Protein AF-I5C6X9-F1 (afdb_monomer_lite)

Radius of gyration: 16.67 Å; chains: 1; bounding box: 33×33×52 Å

Secondary structure (DSSP, 8-state):
-HHHHHHHHHHHHHHHHHHHHHHHHHHHHHHHHT---GGGS--TT-GGGTTHHHHGGG--SSHHHHHHHHHHHHHHHHHHHHH-TTTHHHHHHHHHHHHHHHHHHH--------TTS--------

Sequence (125 aa):
MEKHYWSRLTRAMVVPVRLSFLFFLIFLVQVSFNVDLGFLGIYPQKLIHLPGIFLAPFIHGNIYHLLANLAPFLILTTTLYFFYDRVADKVFWSVYLITNLIVWVIGRRIFILGLRGSCTAWPAF

InterPro domains:
  IPR035952 Rhomboid-like superfamily [SSF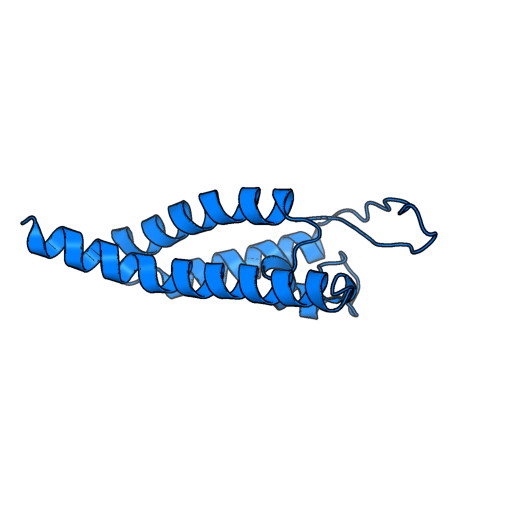144091] (14-122)

Structure (mmCIF, N/CA/C/O backbone):
data_AF-I5C6X9-F1
#
_entry.id   AF-I5C6X9-F1
#
loop_
_atom_site.group_PDB
_atom_site.id
_atom_site.type_symbol
_atom_site.label_atom_id
_atom_site.label_alt_id
_atom_site.label_comp_id
_atom_site.label_asym_id
_atom_site.label_entity_id
_atom_site.label_seq_id
_atom_site.pdbx_PDB_ins_code
_atom_site.Cartn_x
_atom_site.Cartn_y
_atom_site.Cartn_z
_atom_site.occupancy
_atom_site.B_iso_or_equiv
_atom_site.auth_seq_id
_atom_site.auth_comp_id
_atom_site.auth_asym_id
_atom_site.auth_atom_id
_atom_site.pdbx_PDB_model_num
ATOM 1 N N . MET A 1 1 ? -12.721 -1.922 31.216 1.00 65.88 1 MET A N 1
ATOM 2 C CA . MET A 1 1 ? -11.837 -1.199 30.271 1.00 65.88 1 MET A CA 1
ATOM 3 C C . MET A 1 1 ? -11.178 -2.131 29.257 1.00 65.88 1 MET A C 1
ATOM 5 O O . MET A 1 1 ? -11.219 -1.833 28.072 1.00 65.88 1 MET A O 1
ATOM 9 N N . GLU A 1 2 ? -10.668 -3.287 29.683 1.00 81.50 2 GLU A N 1
ATOM 10 C CA . GLU A 1 2 ? -9.950 -4.242 28.823 1.00 81.50 2 GLU A CA 1
ATOM 11 C C . GLU A 1 2 ? -10.745 -4.751 27.597 1.00 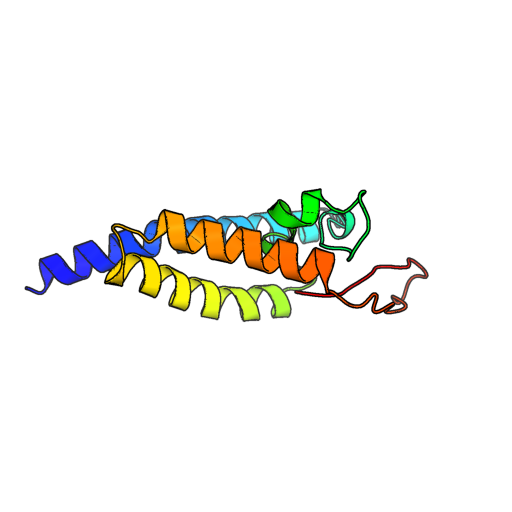81.50 2 GLU A C 1
ATOM 13 O O . GLU A 1 2 ? -10.275 -4.649 26.467 1.00 81.50 2 GLU A O 1
ATOM 18 N N . LYS A 1 3 ? -12.000 -5.201 27.775 1.00 81.75 3 LYS A N 1
ATOM 19 C CA . LYS A 1 3 ? -12.846 -5.681 26.657 1.00 81.75 3 LYS A CA 1
ATOM 20 C C . LYS A 1 3 ? -13.071 -4.625 25.565 1.00 81.75 3 LYS A C 1
ATOM 22 O O . LYS A 1 3 ? -13.122 -4.952 24.381 1.00 81.75 3 LYS A O 1
ATOM 27 N N . HIS A 1 4 ? -13.183 -3.352 25.954 1.00 85.19 4 HIS A N 1
ATOM 28 C CA . HIS A 1 4 ? -13.359 -2.254 25.003 1.00 85.19 4 HIS A CA 1
ATOM 29 C C . HIS A 1 4 ? -12.089 -2.033 24.169 1.00 85.19 4 HIS A C 1
ATOM 31 O O . HIS A 1 4 ? -12.187 -1.872 22.953 1.00 85.19 4 HIS A O 1
ATOM 37 N N . TYR A 1 5 ? -10.908 -2.111 24.789 1.00 90.81 5 TYR A N 1
ATOM 38 C CA . TYR A 1 5 ? -9.618 -1.987 24.107 1.00 90.81 5 TYR A CA 1
ATOM 39 C C . TYR A 1 5 ? -9.426 -3.068 23.033 1.00 90.81 5 TYR A C 1
ATOM 41 O O . TYR A 1 5 ? -9.235 -2.742 21.861 1.00 90.81 5 TYR A O 1
ATOM 49 N N . TRP A 1 6 ? -9.589 -4.346 23.393 1.00 91.44 6 TRP A N 1
ATOM 50 C CA . TRP A 1 6 ? -9.444 -5.461 22.449 1.00 91.44 6 TRP A CA 1
ATOM 51 C C . TRP A 1 6 ? -10.438 -5.383 21.282 1.00 91.44 6 TRP A C 1
ATOM 53 O O . TRP A 1 6 ? -10.079 -5.641 20.133 1.00 91.44 6 TRP A O 1
ATOM 63 N N . SER A 1 7 ? -11.676 -4.943 21.538 1.00 91.75 7 SER A N 1
ATOM 64 C CA . SER A 1 7 ? -12.677 -4.729 20.479 1.00 91.75 7 SER A CA 1
ATOM 65 C C . SER A 1 7 ? -12.301 -3.608 19.501 1.00 91.75 7 SER A C 1
ATOM 67 O O . SER A 1 7 ? -12.711 -3.614 18.342 1.00 91.75 7 SER A O 1
ATOM 69 N N . ARG A 1 8 ? -11.555 -2.598 19.958 1.00 92.94 8 ARG A N 1
ATOM 70 C CA . ARG A 1 8 ? -11.062 -1.518 19.096 1.00 92.94 8 ARG A CA 1
ATOM 71 C C . ARG A 1 8 ? -9.856 -1.977 18.293 1.00 92.94 8 ARG A C 1
ATOM 73 O O . ARG A 1 8 ? -9.824 -1.734 17.094 1.00 92.94 8 ARG A O 1
ATOM 80 N N . LEU A 1 9 ? -8.926 -2.687 18.927 1.00 95.44 9 LEU A N 1
ATOM 81 C CA . LEU A 1 9 ? -7.747 -3.230 18.257 1.00 95.44 9 LEU A CA 1
ATOM 82 C C . LEU A 1 9 ? -8.131 -4.193 17.129 1.00 95.44 9 LEU A C 1
ATOM 84 O O . LEU A 1 9 ? -7.696 -4.019 15.997 1.00 95.44 9 LEU A O 1
ATOM 88 N N . THR A 1 10 ? -9.016 -5.149 17.411 1.00 94.94 10 THR A N 1
ATOM 89 C CA . THR A 1 10 ? -9.504 -6.104 16.402 1.00 94.94 10 THR A CA 1
ATOM 90 C C . THR A 1 10 ? -10.152 -5.408 15.208 1.00 94.94 10 THR A C 1
ATOM 92 O O . THR A 1 10 ? -9.849 -5.759 14.072 1.00 94.94 10 THR A O 1
ATOM 95 N N . ARG A 1 11 ? -10.978 -4.377 15.437 1.00 94.88 11 ARG A N 1
ATOM 96 C CA . ARG A 1 11 ? -11.562 -3.559 14.359 1.00 94.88 11 ARG A CA 1
ATOM 97 C C . ARG A 1 11 ? -10.507 -2.787 13.569 1.00 94.88 11 ARG A C 1
ATOM 99 O O . ARG A 1 11 ? -10.577 -2.766 12.345 1.00 94.88 11 ARG A O 1
ATOM 106 N N . ALA A 1 12 ? -9.522 -2.206 14.249 1.00 96.62 12 ALA A N 1
ATOM 107 C CA . ALA A 1 12 ? -8.451 -1.449 13.608 1.00 96.62 12 ALA A CA 1
ATOM 108 C C . ALA A 1 12 ? -7.563 -2.316 12.701 1.00 96.62 12 ALA A C 1
ATOM 110 O O . ALA A 1 12 ? -7.060 -1.836 11.690 1.00 96.62 12 ALA A O 1
ATOM 111 N N . MET A 1 13 ? -7.413 -3.602 13.025 1.00 96.75 13 MET A N 1
ATOM 112 C CA . MET A 1 13 ? -6.626 -4.547 12.232 1.00 96.75 13 MET A CA 1
ATOM 113 C C . MET A 1 13 ? -7.342 -5.040 10.964 1.00 96.75 13 MET A C 1
ATOM 115 O O . MET A 1 13 ? -6.685 -5.573 10.073 1.00 96.75 13 MET A O 1
ATOM 119 N N . VAL A 1 14 ? -8.664 -4.864 10.837 1.00 96.31 14 VAL A N 1
ATOM 120 C CA . VAL A 1 14 ? -9.442 -5.430 9.715 1.00 96.31 14 VAL A CA 1
ATOM 121 C C . VAL A 1 14 ? -8.943 -4.927 8.361 1.00 96.31 14 VAL A C 1
ATOM 123 O O . VAL A 1 14 ? -8.693 -5.728 7.461 1.00 96.31 14 VAL A O 1
ATOM 126 N N . VAL A 1 15 ? -8.805 -3.610 8.205 1.00 95.44 15 VAL A N 1
ATOM 127 C CA . VAL A 1 15 ? -8.356 -2.989 6.950 1.00 95.44 15 VAL A CA 1
ATOM 128 C C . VAL A 1 15 ? -6.922 -3.398 6.588 1.00 95.44 15 VAL A C 1
ATOM 130 O O . VAL A 1 15 ? -6.735 -3.948 5.499 1.00 95.44 15 VAL A O 1
ATOM 133 N N . PRO A 1 16 ? -5.913 -3.214 7.464 1.00 96.25 16 PRO A N 1
ATOM 134 C CA . PRO A 1 16 ? -4.543 -3.573 7.123 1.00 96.25 16 PRO A CA 1
ATOM 135 C C . PRO A 1 16 ? -4.359 -5.067 6.874 1.00 96.25 16 PRO A C 1
ATOM 137 O O . PRO A 1 16 ? -3.643 -5.427 5.951 1.00 96.25 16 PRO A O 1
ATOM 140 N N . VAL A 1 17 ? -5.025 -5.954 7.618 1.00 97.25 17 VAL A N 1
ATOM 141 C CA . VAL A 1 17 ? -4.921 -7.401 7.365 1.00 97.25 17 VAL A CA 1
ATOM 142 C C . VAL A 1 17 ? -5.507 -7.772 6.002 1.00 97.25 17 VAL A C 1
ATOM 144 O O . VAL A 1 17 ? -4.890 -8.547 5.273 1.00 97.25 17 VAL A O 1
ATOM 147 N N . ARG A 1 18 ? -6.654 -7.199 5.612 1.00 96.69 18 ARG A N 1
ATOM 148 C CA . ARG A 1 18 ? -7.261 -7.452 4.292 1.00 96.69 18 ARG A CA 1
ATOM 149 C C . ARG A 1 18 ? -6.363 -6.995 3.145 1.00 96.69 18 ARG A C 1
ATOM 151 O O . ARG A 1 18 ? -6.199 -7.732 2.177 1.00 96.69 18 ARG A O 1
ATOM 158 N N . LEU A 1 19 ? -5.773 -5.807 3.254 1.00 95.62 19 LEU A N 1
ATOM 159 C CA . LEU A 1 19 ? -4.878 -5.274 2.224 1.00 95.62 19 LEU A CA 1
ATOM 160 C C . LEU A 1 19 ? -3.548 -6.034 2.171 1.00 95.62 19 LEU A C 1
ATOM 162 O O . LEU A 1 19 ? -3.107 -6.405 1.090 1.00 95.62 19 LEU A O 1
ATOM 166 N N . SER A 1 20 ? -2.974 -6.372 3.324 1.00 95.44 20 SER A N 1
ATOM 167 C CA . SER A 1 20 ? -1.793 -7.237 3.435 1.00 95.44 20 SER A CA 1
ATOM 168 C C . SER A 1 20 ? -2.010 -8.610 2.803 1.00 95.44 20 SER A C 1
ATOM 170 O O . SER A 1 20 ? -1.146 -9.117 2.091 1.00 95.44 20 SER A O 1
ATOM 172 N N . PHE A 1 21 ? -3.183 -9.208 3.027 1.00 96.00 21 PHE A N 1
ATOM 173 C CA . PHE A 1 21 ? -3.559 -10.458 2.377 1.00 96.00 21 PHE A CA 1
ATOM 174 C C . PHE A 1 21 ? -3.636 -10.297 0.854 1.00 96.00 21 PHE A C 1
ATOM 176 O O . PHE A 1 21 ? -3.166 -11.165 0.124 1.00 96.00 21 PHE A O 1
ATOM 183 N N . LEU A 1 22 ? -4.162 -9.169 0.367 1.00 95.25 22 LEU A N 1
ATOM 184 C CA . LEU A 1 22 ? -4.199 -8.867 -1.062 1.00 95.25 22 LEU A CA 1
ATOM 185 C C . LEU A 1 22 ? -2.792 -8.682 -1.658 1.00 95.25 22 LEU A C 1
ATOM 187 O O . LEU A 1 22 ? -2.531 -9.232 -2.725 1.00 95.25 22 LEU A O 1
ATOM 191 N N . PHE A 1 23 ? -1.871 -7.994 -0.967 1.00 92.69 23 PHE A N 1
ATOM 192 C CA . PHE A 1 23 ? -0.461 -7.891 -1.382 1.00 92.69 23 PHE A CA 1
ATOM 193 C C . PHE A 1 23 ? 0.162 -9.277 -1.556 1.00 92.69 23 PHE A C 1
ATOM 195 O O . PHE A 1 23 ? 0.778 -9.570 -2.580 1.00 92.69 23 PHE A O 1
ATOM 202 N N . PHE A 1 24 ? -0.046 -10.150 -0.567 1.00 94.88 24 PHE A N 1
ATOM 203 C CA . PHE A 1 24 ? 0.473 -11.510 -0.595 1.00 94.88 24 PHE A CA 1
ATOM 204 C C . PHE A 1 24 ? -0.145 -12.343 -1.721 1.00 94.88 24 PHE A C 1
ATOM 206 O O . PHE A 1 24 ? 0.578 -13.049 -2.417 1.00 94.88 24 PHE A O 1
ATOM 213 N N . LEU A 1 25 ? -1.460 -12.245 -1.938 1.00 95.81 25 LEU A N 1
ATOM 214 C CA . LEU A 1 25 ? -2.150 -12.979 -2.999 1.00 95.81 25 LEU A CA 1
ATOM 215 C C . LEU A 1 25 ? -1.653 -12.564 -4.390 1.00 95.81 25 LEU A C 1
ATOM 217 O O . LEU A 1 25 ? -1.385 -13.425 -5.225 1.00 95.81 25 LEU A O 1
ATOM 221 N N . ILE A 1 26 ? -1.494 -11.261 -4.630 1.00 94.62 26 ILE A N 1
ATOM 222 C CA . ILE A 1 26 ? -0.973 -10.740 -5.900 1.00 94.62 26 ILE A CA 1
ATOM 223 C C . ILE A 1 26 ? 0.463 -11.220 -6.115 1.00 94.62 26 ILE A C 1
ATOM 225 O O . ILE A 1 26 ? 0.772 -11.755 -7.179 1.00 94.62 26 ILE A O 1
ATOM 229 N N . PHE A 1 27 ? 1.315 -11.127 -5.092 1.00 93.19 27 PHE A N 1
ATOM 230 C CA . PHE A 1 27 ? 2.686 -11.629 -5.166 1.00 93.19 27 PHE A CA 1
ATOM 231 C C . PHE A 1 27 ? 2.741 -13.144 -5.421 1.00 93.19 27 PHE A C 1
ATOM 233 O O . PHE A 1 27 ? 3.530 -13.613 -6.243 1.00 93.19 27 PHE A O 1
ATOM 240 N N . LEU A 1 28 ? 1.868 -13.919 -4.773 1.00 94.88 28 LEU A N 1
ATOM 241 C CA . LEU A 1 28 ? 1.768 -15.361 -4.985 1.00 94.88 28 LEU A CA 1
ATOM 242 C C . LEU A 1 28 ? 1.401 -15.684 -6.437 1.00 94.88 28 LEU A C 1
ATOM 244 O O . LEU A 1 28 ? 2.000 -16.585 -7.023 1.00 94.88 28 LEU A O 1
ATOM 248 N N . VAL A 1 29 ? 0.467 -14.941 -7.037 1.00 94.50 29 VAL A N 1
ATOM 249 C CA . VAL A 1 29 ? 0.114 -15.077 -8.458 1.00 94.50 29 VAL A CA 1
ATOM 250 C C . VAL A 1 29 ? 1.305 -14.721 -9.356 1.00 94.50 29 VAL A C 1
ATOM 252 O O . VAL A 1 29 ? 1.615 -15.491 -10.263 1.00 94.50 29 VAL A O 1
ATOM 255 N N . GLN A 1 30 ? 2.021 -13.621 -9.085 1.00 91.25 30 GLN A N 1
ATOM 256 C CA . GLN A 1 30 ? 3.215 -13.234 -9.854 1.00 91.25 30 GLN A CA 1
ATOM 257 C C . GLN A 1 30 ? 4.251 -14.360 -9.900 1.00 91.25 30 GLN A C 1
ATOM 259 O O . GLN A 1 30 ? 4.740 -14.705 -10.974 1.00 91.25 30 GLN A O 1
ATOM 264 N N . VAL A 1 31 ? 4.551 -14.963 -8.746 1.00 91.38 31 VAL A N 1
ATOM 265 C CA . VAL A 1 31 ? 5.555 -16.029 -8.637 1.00 91.38 31 VAL A CA 1
ATOM 266 C C . VAL A 1 31 ? 5.045 -17.350 -9.216 1.00 91.38 31 VAL A C 1
ATOM 268 O O . VAL A 1 31 ? 5.783 -18.019 -9.934 1.00 91.38 31 VAL A O 1
ATOM 271 N N . SER A 1 32 ? 3.787 -17.720 -8.957 1.00 95.25 32 SER A N 1
ATOM 272 C CA . SER A 1 32 ? 3.226 -19.010 -9.395 1.00 95.25 32 SER A CA 1
ATOM 273 C C . SER A 1 32 ? 3.082 -19.103 -10.912 1.00 95.25 32 SER A C 1
ATOM 275 O O . SER A 1 32 ? 3.296 -20.166 -11.488 1.00 95.25 32 SER A O 1
ATOM 277 N N . PHE A 1 33 ? 2.727 -17.993 -11.560 1.00 93.88 33 PHE A N 1
ATOM 278 C CA . PHE A 1 33 ? 2.514 -17.935 -13.007 1.00 93.88 33 PHE A CA 1
ATOM 279 C C . PHE A 1 33 ? 3.674 -17.275 -13.761 1.00 93.88 33 PHE A C 1
ATOM 281 O O . PHE A 1 33 ? 3.601 -17.140 -14.980 1.00 93.88 33 PHE A O 1
ATOM 288 N N . ASN A 1 34 ? 4.739 -16.872 -13.057 1.00 90.38 34 ASN A N 1
ATOM 289 C CA . ASN A 1 34 ? 5.885 -16.148 -13.613 1.00 90.38 34 ASN A CA 1
ATOM 290 C C . ASN A 1 34 ? 5.462 -14.914 -14.440 1.00 90.38 34 ASN A C 1
ATOM 292 O O . ASN A 1 34 ? 5.970 -14.667 -15.535 1.00 90.38 34 ASN A O 1
ATOM 296 N N . VAL A 1 35 ? 4.476 -14.168 -13.928 1.00 87.94 35 VAL A N 1
ATOM 297 C CA . VAL A 1 35 ? 3.903 -12.987 -14.586 1.00 87.94 35 VAL A CA 1
ATOM 298 C C . VAL A 1 35 ? 4.589 -11.731 -14.068 1.00 87.94 35 VAL A C 1
ATOM 300 O O . VAL A 1 35 ? 4.591 -11.457 -12.865 1.00 87.94 35 VAL A O 1
ATOM 303 N N . ASP A 1 36 ? 5.113 -10.928 -14.992 1.00 85.12 36 ASP A N 1
ATOM 304 C CA . ASP A 1 36 ? 5.649 -9.608 -14.680 1.00 85.12 36 ASP A CA 1
ATOM 305 C C . ASP A 1 36 ? 4.522 -8.563 -14.653 1.00 85.12 36 ASP A C 1
ATOM 307 O O . ASP A 1 36 ? 4.011 -8.135 -15.688 1.00 85.12 36 ASP A O 1
ATOM 311 N N . LEU A 1 37 ? 4.126 -8.155 -13.444 1.00 86.25 37 LEU A N 1
ATOM 312 C CA . LEU A 1 37 ? 3.176 -7.061 -13.215 1.00 86.25 37 LEU A CA 1
ATOM 313 C C . LEU A 1 37 ? 3.868 -5.697 -13.073 1.00 86.25 37 LEU A C 1
ATOM 315 O O . LEU A 1 37 ? 3.207 -4.707 -12.769 1.00 86.25 37 LEU A O 1
ATOM 319 N N . GLY A 1 38 ? 5.177 -5.602 -13.318 1.00 81.69 38 GLY A N 1
ATOM 320 C CA . GLY A 1 38 ? 5.949 -4.365 -13.197 1.00 81.69 38 GLY A CA 1
ATOM 321 C C . GLY A 1 38 ? 5.443 -3.233 -14.095 1.00 81.69 38 GLY A C 1
ATOM 322 O O . GLY A 1 38 ? 5.596 -2.062 -13.754 1.00 81.69 38 GLY A O 1
ATOM 323 N N . PHE A 1 39 ? 4.753 -3.551 -15.196 1.00 81.25 39 PHE A N 1
ATOM 324 C CA . PHE A 1 39 ? 4.107 -2.544 -16.047 1.00 81.25 39 PHE A CA 1
ATOM 325 C C . PHE A 1 39 ? 2.992 -1.760 -15.328 1.00 81.25 39 PHE A C 1
ATOM 327 O O . PHE A 1 39 ? 2.702 -0.628 -15.708 1.00 81.25 39 PHE A O 1
ATOM 334 N N . LEU A 1 40 ? 2.399 -2.328 -14.273 1.00 85.31 40 LEU A N 1
ATOM 335 C CA . LEU A 1 40 ? 1.415 -1.671 -13.408 1.00 85.31 40 LEU A CA 1
ATOM 336 C C . LEU A 1 40 ? 2.073 -0.886 -12.255 1.00 85.31 40 LEU A C 1
ATOM 338 O O . LEU A 1 40 ? 1.367 -0.337 -11.414 1.00 85.31 40 LEU A O 1
ATOM 342 N N . GLY A 1 41 ? 3.406 -0.825 -12.199 1.00 86.00 41 GLY A N 1
ATOM 343 C CA . GLY A 1 41 ? 4.157 0.020 -11.272 1.00 86.00 41 GLY A CA 1
ATOM 344 C C . GLY A 1 41 ? 4.188 1.496 -11.690 1.00 86.00 41 GLY A C 1
ATOM 345 O O . GLY A 1 41 ? 3.726 1.875 -12.773 1.00 86.00 41 GLY A O 1
ATOM 346 N N . ILE A 1 42 ? 4.758 2.349 -10.834 1.00 83.75 42 ILE A N 1
ATOM 347 C CA . ILE A 1 42 ? 4.917 3.780 -11.122 1.00 83.75 42 ILE A CA 1
ATOM 348 C C . ILE A 1 42 ? 6.176 4.008 -11.959 1.00 83.75 42 ILE A C 1
ATOM 350 O O . ILE A 1 42 ? 7.298 3.802 -11.509 1.00 83.75 42 ILE A O 1
ATOM 354 N N . TYR A 1 43 ? 5.983 4.533 -13.168 1.00 85.19 43 TYR A N 1
ATOM 355 C CA . TYR A 1 43 ? 7.047 5.161 -13.944 1.00 85.19 43 TYR A CA 1
ATOM 356 C C . TYR A 1 43 ? 6.820 6.678 -13.941 1.00 85.19 43 TYR A C 1
ATOM 358 O O . TYR A 1 43 ? 5.811 7.139 -14.496 1.00 85.19 43 TYR A O 1
ATOM 366 N N . PRO A 1 44 ? 7.748 7.477 -13.386 1.00 87.69 44 PRO A N 1
ATOM 367 C CA . PRO A 1 44 ? 7.563 8.916 -13.278 1.00 87.69 44 PRO A CA 1
ATOM 368 C C . PRO A 1 44 ? 7.324 9.598 -14.629 1.00 87.69 44 PRO A C 1
ATOM 370 O O . PRO A 1 44 ? 8.069 9.393 -15.594 1.00 87.69 44 PRO A O 1
ATOM 373 N N . GLN A 1 45 ? 6.295 10.448 -14.689 1.00 86.06 45 GLN A N 1
ATOM 374 C CA . GLN A 1 45 ? 5.964 11.298 -15.841 1.00 86.06 45 GLN A CA 1
ATOM 375 C C . GLN A 1 45 ? 5.650 10.532 -17.144 1.00 86.06 45 GLN A C 1
ATOM 377 O O . GLN A 1 45 ? 5.771 11.082 -18.244 1.00 86.06 45 GLN A O 1
ATOM 382 N N . LYS A 1 46 ? 5.263 9.252 -17.060 1.00 86.06 46 LYS A N 1
ATOM 383 C CA . LYS A 1 46 ? 4.759 8.478 -18.204 1.00 86.06 46 LYS A CA 1
ATOM 384 C C . LYS A 1 46 ? 3.278 8.184 -18.026 1.00 86.06 46 LYS A C 1
ATOM 386 O O . LYS A 1 46 ? 2.881 7.548 -17.054 1.00 86.06 46 LYS A O 1
ATOM 391 N N . LEU A 1 47 ? 2.478 8.609 -19.006 1.00 88.06 47 LEU A N 1
ATOM 392 C CA . LEU A 1 47 ? 1.021 8.436 -18.996 1.00 88.06 47 LEU A CA 1
ATOM 393 C C . LEU A 1 47 ? 0.600 6.962 -18.989 1.00 88.06 47 LEU A C 1
ATOM 395 O O . LEU A 1 47 ? -0.372 6.613 -18.331 1.00 88.06 47 LEU A O 1
ATOM 399 N N . ILE A 1 48 ? 1.359 6.084 -19.653 1.00 85.94 48 ILE A N 1
ATOM 400 C CA . ILE A 1 48 ? 1.060 4.644 -19.670 1.00 85.94 48 ILE A CA 1
ATOM 401 C C . ILE A 1 48 ? 1.170 3.987 -18.281 1.00 85.94 48 ILE A C 1
ATOM 403 O O . ILE A 1 48 ? 0.541 2.965 -18.042 1.00 85.94 48 ILE A O 1
ATOM 407 N N . HIS A 1 49 ? 1.892 4.613 -17.345 1.00 85.62 49 HIS A N 1
ATOM 408 C CA . HIS A 1 49 ? 2.042 4.150 -15.961 1.00 85.62 49 HIS A CA 1
ATOM 409 C C . HIS A 1 49 ? 1.155 4.907 -14.962 1.00 85.62 49 HIS A C 1
ATOM 411 O O . HIS A 1 49 ? 1.326 4.772 -13.752 1.00 85.62 49 HIS A O 1
ATOM 417 N N . LEU A 1 50 ? 0.181 5.688 -15.438 1.00 88.94 50 LEU A N 1
ATOM 418 C CA . LEU A 1 50 ? -0.807 6.331 -14.572 1.00 88.94 50 LEU A CA 1
ATOM 419 C C . LEU A 1 50 ? -1.619 5.332 -13.716 1.00 88.94 50 LEU A C 1
ATOM 421 O O . LEU A 1 50 ? -1.874 5.650 -12.553 1.00 88.94 50 LEU A O 1
ATOM 425 N N . PRO A 1 51 ? -1.956 4.110 -14.197 1.00 91.50 51 PRO A N 1
ATOM 426 C CA . PRO A 1 51 ? -2.560 3.083 -13.344 1.00 91.50 51 PRO A CA 1
ATOM 427 C C . PRO A 1 51 ? -1.707 2.734 -12.117 1.00 91.50 51 PRO A C 1
ATOM 429 O O . PRO A 1 51 ? -2.252 2.364 -11.079 1.00 91.50 51 PRO A O 1
ATOM 432 N N . GLY A 1 52 ? -0.385 2.922 -12.197 1.00 87.31 52 GLY A N 1
ATOM 433 C CA . GLY A 1 52 ? 0.533 2.694 -11.087 1.00 87.31 52 GLY A CA 1
ATOM 434 C C . GLY A 1 52 ? 0.262 3.569 -9.871 1.00 87.31 52 GLY A C 1
ATOM 435 O O . GLY A 1 52 ? 0.531 3.128 -8.760 1.00 87.31 52 GLY A O 1
ATOM 436 N N . ILE A 1 53 ? -0.377 4.734 -10.026 1.00 91.12 53 ILE A N 1
ATOM 437 C CA . ILE A 1 53 ? -0.796 5.556 -8.877 1.00 91.12 53 ILE A CA 1
ATOM 438 C C . ILE A 1 53 ? -1.747 4.778 -7.953 1.00 91.12 53 ILE A C 1
ATOM 440 O O . ILE A 1 53 ? -1.739 4.968 -6.737 1.00 91.12 53 ILE A O 1
ATOM 444 N N . PHE A 1 54 ? -2.550 3.883 -8.529 1.00 92.44 54 PHE A N 1
ATOM 445 C CA . PHE A 1 54 ? -3.521 3.073 -7.805 1.00 92.44 54 PHE A CA 1
ATOM 446 C C . PHE A 1 54 ? -3.028 1.661 -7.524 1.00 92.44 54 PHE A C 1
ATOM 448 O O . PHE A 1 54 ? -3.494 1.061 -6.563 1.00 92.44 54 PHE A O 1
ATOM 455 N N . LEU A 1 55 ? -2.142 1.115 -8.355 1.00 91.31 55 LEU A N 1
ATOM 456 C CA . LEU A 1 55 ? -1.815 -0.311 -8.343 1.00 91.31 55 LEU A CA 1
ATOM 457 C C . LEU A 1 55 ? -0.416 -0.618 -7.808 1.00 91.31 55 LEU A C 1
ATOM 459 O O . LEU A 1 55 ? -0.202 -1.721 -7.310 1.00 91.31 55 LEU A O 1
ATOM 463 N N . ALA A 1 56 ? 0.517 0.337 -7.854 1.00 88.25 56 ALA A N 1
ATOM 464 C CA . ALA A 1 56 ? 1.907 0.083 -7.484 1.00 88.25 56 ALA A CA 1
ATOM 465 C C . ALA A 1 56 ? 2.093 -0.443 -6.053 1.00 88.25 56 ALA A C 1
ATOM 467 O O . ALA A 1 56 ? 2.852 -1.397 -5.904 1.00 88.25 56 ALA A O 1
ATOM 468 N N . PRO A 1 57 ? 1.372 0.046 -5.022 1.00 88.81 57 PRO A N 1
ATOM 469 C CA . PRO A 1 57 ? 1.514 -0.485 -3.663 1.00 88.81 57 PRO A CA 1
ATOM 470 C C . PRO A 1 57 ? 1.164 -1.972 -3.511 1.00 88.81 57 PRO A C 1
ATOM 472 O O . PRO A 1 57 ? 1.532 -2.588 -2.516 1.00 88.81 57 PRO A O 1
ATOM 475 N N . PHE A 1 58 ? 0.447 -2.564 -4.472 1.00 91.25 58 PHE A N 1
ATOM 476 C CA . PHE A 1 58 ? 0.098 -3.984 -4.450 1.00 91.25 58 PHE A CA 1
ATOM 477 C C . PHE A 1 58 ? 1.151 -4.879 -5.114 1.00 91.25 58 PHE A C 1
ATOM 479 O O . PHE A 1 58 ? 1.145 -6.093 -4.902 1.00 91.25 58 PHE A O 1
ATOM 486 N N . ILE A 1 59 ? 2.051 -4.308 -5.914 1.00 89.88 59 ILE A N 1
ATOM 487 C CA . ILE A 1 59 ? 2.963 -5.052 -6.781 1.00 89.88 59 ILE A CA 1
ATOM 488 C C . ILE A 1 59 ? 4.346 -5.065 -6.152 1.00 89.88 59 ILE A C 1
ATOM 490 O O . ILE A 1 59 ? 4.924 -4.021 -5.865 1.00 89.88 59 ILE A O 1
ATOM 494 N N . HIS A 1 60 ? 4.896 -6.262 -5.969 1.00 89.62 60 HIS A N 1
ATOM 495 C CA . HIS A 1 60 ? 6.193 -6.439 -5.330 1.00 89.62 60 HIS A CA 1
ATOM 496 C C . HIS A 1 60 ? 7.104 -7.275 -6.221 1.00 89.62 60 HIS A C 1
ATOM 498 O O . HIS A 1 60 ? 6.699 -8.294 -6.777 1.00 89.62 60 HIS A O 1
ATOM 504 N N . GLY A 1 61 ? 8.355 -6.844 -6.357 1.00 84.50 61 GLY A N 1
ATOM 505 C CA . GLY A 1 61 ? 9.326 -7.533 -7.199 1.00 84.50 61 GLY A CA 1
ATOM 506 C C . GLY A 1 61 ? 9.989 -8.755 -6.579 1.00 84.50 61 GLY A C 1
ATOM 507 O O . GLY A 1 61 ? 10.503 -9.607 -7.295 1.00 84.50 61 GLY A O 1
ATOM 508 N N . ASN A 1 62 ? 10.028 -8.832 -5.248 1.00 87.19 62 ASN A N 1
ATOM 509 C CA . ASN A 1 62 ? 10.606 -9.956 -4.522 1.00 87.19 62 ASN A CA 1
ATOM 510 C C . ASN A 1 62 ? 10.024 -10.057 -3.103 1.00 87.19 62 ASN A C 1
ATOM 512 O O . ASN A 1 62 ? 9.403 -9.120 -2.595 1.00 87.19 62 ASN A O 1
ATOM 516 N N . ILE A 1 63 ? 10.263 -11.201 -2.459 1.00 89.06 63 ILE A N 1
ATOM 517 C CA . ILE A 1 63 ? 9.731 -11.504 -1.127 1.00 89.06 63 ILE A CA 1
ATOM 518 C C . ILE A 1 63 ? 10.305 -10.592 -0.034 1.00 89.06 63 ILE A C 1
ATOM 520 O O . ILE A 1 63 ? 9.583 -10.216 0.884 1.00 89.06 63 ILE A O 1
ATOM 524 N N . TYR A 1 64 ? 11.576 -10.189 -0.137 1.00 90.38 64 TYR A N 1
ATOM 525 C CA . TYR A 1 64 ? 12.198 -9.299 0.848 1.00 90.38 64 TYR A CA 1
ATOM 526 C C . TYR A 1 64 ? 11.543 -7.920 0.837 1.00 90.38 64 TYR A C 1
ATOM 528 O O . TYR A 1 64 ? 11.247 -7.371 1.894 1.00 90.38 64 TYR A O 1
ATOM 536 N N . HIS A 1 65 ? 11.256 -7.398 -0.354 1.00 86.88 65 HIS A N 1
ATOM 537 C CA . HIS A 1 65 ? 10.566 -6.135 -0.539 1.00 86.88 65 HIS A CA 1
ATOM 538 C C . HIS A 1 65 ? 9.124 -6.195 0.002 1.00 86.88 65 HIS A C 1
ATOM 540 O O . HIS A 1 65 ? 8.713 -5.301 0.744 1.00 86.88 65 HIS A O 1
ATOM 546 N N . LEU A 1 66 ? 8.390 -7.283 -0.270 1.00 91.50 66 LEU A N 1
ATOM 547 C CA . LEU A 1 66 ? 7.064 -7.514 0.315 1.00 91.50 66 LEU A CA 1
ATOM 548 C C . LEU A 1 66 ? 7.109 -7.490 1.847 1.00 91.50 66 LEU A C 1
ATOM 550 O O . LEU A 1 66 ? 6.365 -6.741 2.474 1.00 91.50 66 LEU A O 1
ATOM 554 N N . LEU A 1 67 ? 7.997 -8.274 2.462 1.00 92.19 67 LEU A N 1
ATOM 555 C CA . LEU A 1 67 ? 8.081 -8.377 3.922 1.00 92.19 67 LEU A CA 1
ATOM 556 C C . LEU A 1 67 ? 8.528 -7.062 4.580 1.00 92.19 67 LEU A C 1
ATOM 558 O O . LEU A 1 67 ? 8.003 -6.704 5.637 1.00 92.19 67 LEU A O 1
ATOM 562 N N . ALA A 1 68 ? 9.444 -6.325 3.944 1.00 91.31 68 ALA A N 1
ATOM 563 C CA . ALA A 1 68 ? 9.922 -5.032 4.428 1.00 91.31 68 ALA A CA 1
ATOM 564 C C . ALA A 1 68 ? 8.821 -3.960 4.466 1.00 91.31 68 ALA A C 1
ATOM 566 O O . ALA A 1 68 ? 8.862 -3.092 5.334 1.00 91.31 68 ALA A O 1
ATOM 567 N N . ASN A 1 69 ? 7.819 -4.036 3.582 1.00 92.88 69 ASN A N 1
ATOM 568 C CA . ASN A 1 69 ? 6.676 -3.117 3.577 1.00 92.88 69 ASN A CA 1
ATOM 569 C C . ASN A 1 69 ? 5.497 -3.626 4.404 1.00 92.88 69 ASN A C 1
ATOM 571 O O . ASN A 1 69 ? 4.779 -2.829 5.005 1.00 92.88 69 ASN A O 1
ATOM 575 N N . LEU A 1 70 ? 5.316 -4.945 4.491 1.00 93.75 70 LEU A N 1
ATOM 576 C CA . LEU A 1 70 ? 4.210 -5.558 5.221 1.00 93.75 70 LEU A CA 1
ATOM 577 C C . LEU A 1 70 ? 4.213 -5.167 6.704 1.00 93.75 70 LEU A C 1
ATOM 579 O O . LEU A 1 70 ? 3.178 -4.784 7.247 1.00 93.75 70 LEU A O 1
ATOM 583 N N . ALA A 1 71 ? 5.378 -5.229 7.356 1.00 92.50 71 ALA A N 1
ATOM 584 C CA . ALA A 1 71 ? 5.520 -4.895 8.772 1.00 92.50 71 ALA A CA 1
ATOM 585 C C . ALA A 1 71 ? 5.157 -3.426 9.091 1.00 92.50 71 ALA A C 1
ATOM 587 O O . ALA A 1 71 ? 4.249 -3.210 9.902 1.00 92.50 71 ALA A O 1
ATOM 588 N N . PRO A 1 72 ? 5.782 -2.404 8.467 1.00 94.56 72 PRO A N 1
ATOM 589 C CA . PRO A 1 72 ? 5.410 -1.014 8.713 1.00 94.56 72 PRO A CA 1
ATOM 590 C C . PRO A 1 72 ? 3.977 -0.713 8.265 1.00 94.56 72 PRO A C 1
ATOM 592 O O . PRO A 1 72 ? 3.275 0.007 8.970 1.00 94.56 72 PRO A O 1
ATOM 595 N N . PHE A 1 73 ? 3.493 -1.298 7.164 1.00 95.50 73 PHE A N 1
ATOM 596 C CA . PHE A 1 73 ? 2.113 -1.111 6.715 1.00 95.50 73 PHE A CA 1
ATOM 597 C C . PHE A 1 73 ? 1.094 -1.586 7.758 1.00 95.50 73 PHE A C 1
ATOM 599 O O . PHE A 1 73 ? 0.171 -0.838 8.099 1.00 95.50 73 PHE A O 1
ATOM 606 N N . LEU A 1 74 ? 1.276 -2.795 8.301 1.00 96.38 74 LEU A N 1
ATOM 607 C CA . LEU A 1 74 ? 0.413 -3.343 9.348 1.00 96.38 74 LEU A CA 1
ATOM 608 C C . LEU A 1 74 ? 0.435 -2.460 10.597 1.00 96.38 74 LEU A C 1
ATOM 610 O O . LEU A 1 74 ? -0.628 -2.137 11.125 1.00 96.38 74 LEU A O 1
ATOM 614 N N . ILE A 1 75 ? 1.617 -2.036 11.052 1.00 96.69 75 ILE A N 1
ATOM 615 C CA . ILE A 1 75 ? 1.765 -1.230 12.271 1.00 96.69 75 ILE A CA 1
ATOM 616 C C . ILE A 1 75 ? 1.144 0.159 12.089 1.00 96.69 75 ILE A C 1
ATOM 618 O O . ILE A 1 75 ? 0.309 0.568 12.899 1.00 96.69 75 ILE A O 1
ATOM 622 N N . LEU A 1 76 ? 1.512 0.883 11.031 1.00 96.38 76 LEU A N 1
ATOM 623 C CA . LEU A 1 76 ? 1.084 2.267 10.811 1.00 96.38 76 LEU A CA 1
ATOM 624 C C . LEU A 1 76 ? -0.414 2.356 10.541 1.00 96.38 76 LEU A C 1
ATOM 626 O O . LEU A 1 76 ? -1.103 3.186 11.131 1.00 96.38 76 LEU A O 1
ATOM 630 N N . THR A 1 77 ? -0.939 1.468 9.701 1.00 97.00 77 THR A N 1
ATOM 631 C CA . THR A 1 77 ? -2.362 1.469 9.362 1.00 97.00 77 THR A CA 1
ATOM 632 C C . THR A 1 77 ? -3.197 1.010 10.557 1.00 97.00 77 THR A C 1
ATOM 634 O O . THR A 1 77 ? -4.192 1.650 10.877 1.00 97.00 77 THR A O 1
ATOM 637 N N . THR A 1 78 ? -2.773 -0.020 11.302 1.00 97.69 78 THR A N 1
ATOM 638 C CA . THR A 1 78 ? -3.482 -0.408 12.538 1.00 97.69 78 THR A CA 1
ATOM 639 C C . THR A 1 78 ? -3.485 0.743 13.541 1.00 97.69 78 THR A C 1
ATOM 641 O O . THR A 1 78 ? -4.522 1.040 14.124 1.00 97.69 78 THR A O 1
ATOM 644 N N . THR A 1 79 ? -2.359 1.441 13.702 1.00 97.69 79 THR A N 1
ATOM 645 C CA . THR A 1 79 ? -2.248 2.621 14.574 1.00 97.69 79 THR A CA 1
ATOM 646 C C . THR A 1 79 ? -3.205 3.731 14.129 1.00 97.69 79 THR A C 1
ATOM 648 O O . THR A 1 79 ? -3.945 4.271 14.952 1.00 97.69 79 THR A O 1
ATOM 651 N N . LEU A 1 80 ? -3.265 4.023 12.826 1.00 97.62 80 LEU A N 1
ATOM 652 C CA . LEU A 1 80 ? -4.180 5.009 12.252 1.00 97.62 80 LEU A CA 1
ATOM 653 C C . LEU A 1 80 ? -5.643 4.675 12.569 1.00 97.62 80 LEU A C 1
ATOM 655 O O . LEU A 1 80 ? -6.359 5.515 13.111 1.00 97.62 80 LEU A O 1
ATOM 659 N N . TYR A 1 81 ? -6.077 3.446 12.287 1.00 97.50 81 TYR A N 1
ATOM 660 C CA . TYR A 1 81 ? -7.455 3.018 12.543 1.00 97.50 81 TYR A CA 1
ATOM 661 C C . TYR A 1 81 ? -7.766 2.849 14.035 1.00 97.50 81 TYR A C 1
ATOM 663 O O . TYR A 1 81 ? -8.924 2.948 14.434 1.00 97.50 81 TYR A O 1
ATOM 671 N N . PHE A 1 82 ? -6.760 2.616 14.878 1.00 97.06 82 PHE A N 1
ATOM 672 C CA . PHE A 1 82 ? -6.951 2.500 16.319 1.00 97.06 82 PHE A CA 1
ATOM 673 C C . PHE A 1 82 ? -7.196 3.867 16.974 1.00 97.06 82 PHE A C 1
ATOM 675 O O . PHE A 1 82 ? -8.148 4.015 17.751 1.00 97.06 82 PHE A O 1
ATOM 682 N N . PHE A 1 83 ? -6.362 4.865 16.656 1.00 96.81 83 PHE A N 1
ATOM 683 C CA . PHE A 1 83 ? -6.399 6.190 17.287 1.00 96.81 83 PHE A CA 1
ATOM 684 C C . PHE A 1 83 ? -7.314 7.194 16.577 1.00 96.81 83 PHE A C 1
ATOM 686 O O . PHE A 1 83 ? -7.916 8.031 17.248 1.00 96.81 83 PHE A O 1
ATOM 693 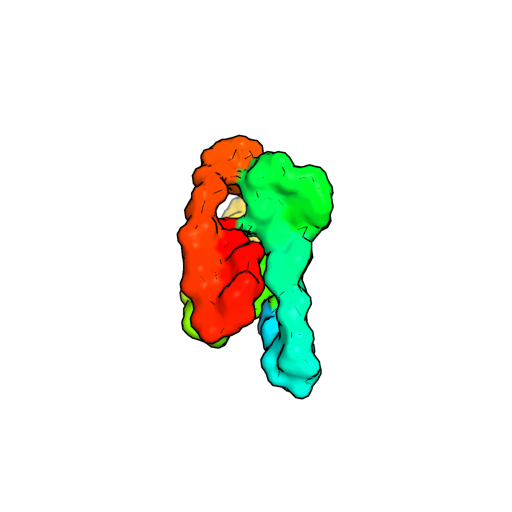N N . TYR A 1 84 ? -7.452 7.102 15.252 1.00 95.31 84 TYR A N 1
ATOM 694 C CA . TYR A 1 84 ? -8.136 8.096 14.418 1.00 95.31 84 TYR A CA 1
ATOM 695 C C . TYR A 1 84 ? -9.274 7.492 13.583 1.00 95.31 84 TYR A C 1
ATOM 697 O O . TYR A 1 84 ? -9.531 7.949 12.472 1.00 95.31 84 TYR A O 1
ATOM 705 N N . ASP A 1 85 ? -9.976 6.486 14.112 1.00 92.94 85 ASP A N 1
ATOM 706 C CA . ASP A 1 85 ? -11.044 5.725 13.439 1.00 92.94 85 ASP A CA 1
ATOM 707 C C . ASP A 1 85 ? -12.028 6.576 12.608 1.00 92.94 85 ASP A C 1
ATOM 709 O O . ASP A 1 85 ? -12.324 6.236 11.466 1.00 92.94 85 ASP A O 1
ATOM 713 N N . ARG A 1 86 ? -12.479 7.725 13.126 1.00 95.44 86 ARG A N 1
ATOM 714 C CA . ARG A 1 86 ? -13.431 8.625 12.442 1.00 95.44 86 ARG A CA 1
ATOM 715 C C . ARG A 1 86 ? -12.905 9.253 11.151 1.00 95.44 86 ARG A C 1
ATOM 717 O O . ARG A 1 86 ? -13.700 9.643 10.299 1.00 95.44 86 ARG A O 1
ATOM 724 N N . VAL A 1 87 ? -11.592 9.427 11.033 1.00 96.94 87 VAL A N 1
ATOM 725 C CA . VAL A 1 87 ? -10.942 10.065 9.874 1.00 9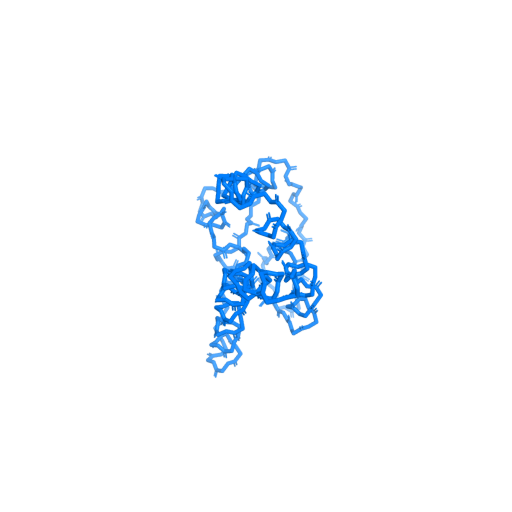6.94 87 VAL A CA 1
ATOM 726 C C . VAL A 1 87 ? -9.965 9.131 9.162 1.00 96.94 87 VAL A C 1
ATOM 728 O O . VAL A 1 87 ? -9.408 9.520 8.137 1.00 96.94 87 VAL A O 1
ATOM 731 N N . ALA A 1 88 ? -9.787 7.907 9.666 1.00 96.94 88 ALA A N 1
ATOM 732 C CA . ALA A 1 88 ? -8.789 6.952 9.206 1.00 96.94 88 ALA A CA 1
ATOM 733 C C . ALA A 1 88 ? -8.900 6.680 7.706 1.00 96.94 88 ALA A C 1
ATOM 735 O O . ALA A 1 88 ? -7.897 6.799 7.016 1.00 96.94 88 ALA A O 1
ATOM 736 N N . ASP A 1 89 ? -10.104 6.437 7.177 1.00 96.38 89 ASP A N 1
ATOM 737 C CA . ASP A 1 89 ? -10.295 6.195 5.740 1.00 96.38 89 ASP A CA 1
ATOM 738 C C . ASP A 1 89 ? -9.859 7.394 4.889 1.00 96.38 89 ASP A C 1
ATOM 740 O O . ASP A 1 89 ? -9.158 7.239 3.890 1.00 96.38 89 ASP A O 1
ATOM 744 N N . LYS A 1 90 ? -10.229 8.613 5.302 1.00 97.31 90 LYS A N 1
ATOM 745 C CA . LYS A 1 90 ? -9.849 9.836 4.581 1.00 97.31 90 LYS A CA 1
ATOM 746 C C . LYS A 1 90 ? -8.338 10.023 4.593 1.00 97.31 90 LYS A C 1
ATOM 748 O O . LYS A 1 90 ? -7.759 10.321 3.553 1.00 97.31 90 LYS A O 1
ATOM 753 N N . VAL A 1 91 ? -7.706 9.841 5.752 1.00 97.38 91 VAL A N 1
ATOM 754 C CA . VAL A 1 91 ? -6.252 9.968 5.906 1.00 97.38 91 VAL A CA 1
ATOM 755 C C . VAL A 1 91 ? -5.536 8.885 5.106 1.00 97.38 91 VAL A C 1
ATOM 757 O O . VAL A 1 91 ? -4.622 9.209 4.356 1.00 97.38 91 VAL A O 1
ATOM 760 N N . PHE A 1 92 ? -5.984 7.632 5.199 1.00 96.62 92 PHE A N 1
ATOM 761 C CA . PHE A 1 92 ? -5.414 6.498 4.481 1.00 96.62 92 PHE A CA 1
ATOM 762 C C . PHE A 1 92 ? -5.422 6.745 2.974 1.00 96.62 92 PHE A C 1
ATOM 764 O O . PHE A 1 92 ? -4.360 6.744 2.359 1.00 96.62 92 PHE A O 1
ATOM 771 N N . TRP A 1 93 ? -6.584 7.044 2.385 1.00 95.94 93 TRP A N 1
ATOM 772 C CA . TRP A 1 93 ? -6.693 7.270 0.942 1.00 95.94 93 TRP A CA 1
ATOM 773 C C . TRP A 1 93 ? -5.982 8.541 0.478 1.00 95.94 93 TRP A C 1
ATOM 775 O O . TRP A 1 93 ? -5.423 8.556 -0.618 1.00 95.94 93 TRP A O 1
ATOM 785 N N . SER A 1 94 ? -5.947 9.585 1.311 1.00 96.44 94 SER A N 1
ATOM 786 C CA . SER A 1 94 ? -5.191 10.802 1.000 1.00 96.44 94 SER A CA 1
ATOM 787 C C . SER A 1 94 ? -3.695 10.516 0.969 1.00 96.44 94 SER A C 1
ATOM 789 O O . SER A 1 94 ? -3.049 10.805 -0.029 1.00 96.44 94 SER A O 1
ATOM 791 N N . VAL A 1 95 ? -3.140 9.894 2.015 1.00 94.62 95 VAL A N 1
ATOM 792 C CA . VAL A 1 95 ? -1.717 9.526 2.060 1.00 94.62 95 VAL A CA 1
ATOM 793 C C . VAL A 1 95 ? -1.389 8.569 0.920 1.00 94.62 95 VAL A C 1
ATOM 795 O O . VAL A 1 95 ? -0.412 8.795 0.211 1.00 94.62 95 VAL A O 1
ATOM 798 N N . TYR A 1 96 ? -2.232 7.564 0.688 1.00 93.75 96 TYR A N 1
ATOM 799 C CA . TYR A 1 96 ? -2.095 6.607 -0.403 1.00 93.75 96 TYR A CA 1
ATOM 800 C C . TYR A 1 96 ? -1.982 7.303 -1.766 1.00 93.75 96 TYR A C 1
ATOM 802 O O . TYR A 1 96 ? -0.968 7.170 -2.446 1.00 93.75 96 TYR A O 1
ATOM 810 N N . LEU A 1 97 ? -2.987 8.083 -2.171 1.00 95.31 97 LEU A N 1
ATOM 811 C CA . LEU A 1 97 ? -3.023 8.678 -3.509 1.00 95.31 97 LEU A CA 1
ATOM 812 C C . LEU A 1 97 ? -2.010 9.807 -3.669 1.00 95.31 97 LEU A C 1
ATOM 814 O O . LEU A 1 97 ? -1.325 9.870 -4.686 1.00 95.31 97 LEU A O 1
ATOM 818 N N . ILE A 1 98 ? -1.889 10.685 -2.671 1.00 95.38 98 ILE A N 1
ATOM 819 C CA . ILE A 1 98 ? -0.988 11.838 -2.737 1.00 95.38 98 ILE A CA 1
ATOM 820 C C . ILE A 1 98 ? 0.462 11.361 -2.796 1.00 95.38 98 ILE A C 1
ATOM 822 O O . ILE A 1 98 ? 1.223 11.874 -3.609 1.00 95.38 98 ILE A O 1
ATOM 826 N N . THR A 1 99 ? 0.847 10.353 -2.008 1.00 91.50 99 THR A N 1
ATOM 827 C CA . THR A 1 99 ? 2.224 9.830 -2.029 1.00 91.50 99 THR A CA 1
ATOM 828 C C . THR A 1 99 ? 2.560 9.248 -3.397 1.00 91.50 99 THR A C 1
ATOM 830 O O . THR A 1 99 ? 3.569 9.620 -3.990 1.00 91.50 99 THR A O 1
ATOM 833 N N . ASN A 1 100 ? 1.687 8.400 -3.945 1.00 91.2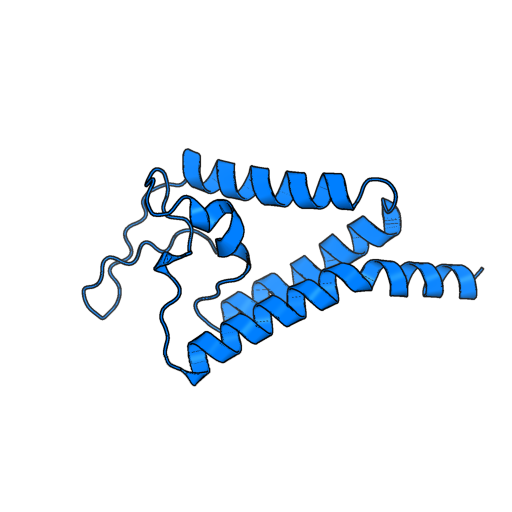5 100 ASN A N 1
ATOM 834 C CA . ASN A 1 100 ? 1.902 7.801 -5.261 1.00 91.25 100 ASN A CA 1
ATOM 835 C C . ASN A 1 100 ? 1.900 8.851 -6.388 1.00 91.25 100 ASN A C 1
ATOM 837 O O . ASN A 1 100 ? 2.721 8.784 -7.303 1.00 91.25 100 ASN A O 1
ATOM 841 N N . LEU A 1 101 ? 1.041 9.869 -6.299 1.00 94.00 101 LEU A N 1
ATOM 842 C CA . LEU A 1 101 ? 1.031 10.990 -7.236 1.00 94.00 101 LEU A CA 1
ATOM 843 C C . LEU A 1 101 ? 2.324 11.811 -7.152 1.00 94.00 101 LEU A C 1
ATOM 845 O O . LEU A 1 101 ? 2.909 12.128 -8.184 1.00 94.00 101 LEU A O 1
ATOM 849 N N . ILE A 1 102 ? 2.803 12.125 -5.945 1.00 92.31 102 ILE A N 1
ATOM 850 C CA . ILE A 1 102 ? 4.069 12.841 -5.734 1.00 92.31 102 ILE A CA 1
ATOM 851 C C . ILE A 1 102 ? 5.231 12.053 -6.342 1.00 92.31 102 ILE A C 1
ATOM 853 O O . ILE A 1 102 ? 6.043 12.632 -7.064 1.00 92.31 102 ILE A O 1
ATOM 857 N N . VAL A 1 103 ? 5.294 10.738 -6.105 1.00 89.38 103 VAL A N 1
ATOM 858 C CA . VAL A 1 103 ? 6.317 9.863 -6.698 1.00 89.38 103 VAL A CA 1
ATOM 859 C C . VAL A 1 103 ? 6.224 9.877 -8.225 1.00 89.38 103 VAL A C 1
ATOM 861 O O . VAL A 1 103 ? 7.249 9.974 -8.895 1.00 89.38 103 VAL A O 1
ATOM 864 N N . TRP A 1 104 ? 5.021 9.863 -8.802 1.00 90.00 104 TRP A N 1
ATOM 865 C CA . TRP A 1 104 ? 4.849 9.937 -10.254 1.00 90.00 104 TRP A CA 1
ATOM 866 C C . TRP A 1 104 ? 5.263 11.297 -10.850 1.00 90.00 104 TRP A C 1
ATOM 868 O O . TRP A 1 104 ? 5.854 11.332 -11.932 1.00 90.00 104 TRP A O 1
ATOM 878 N N . VAL A 1 105 ? 4.990 12.415 -10.165 1.00 90.69 105 VAL A N 1
ATOM 879 C CA . VAL A 1 105 ? 5.328 13.774 -10.636 1.00 90.69 105 VAL A CA 1
ATOM 880 C C . VAL A 1 105 ? 6.825 14.071 -10.487 1.00 90.69 105 VAL A C 1
ATOM 882 O O . VAL A 1 105 ? 7.469 14.533 -11.433 1.00 90.69 105 VAL A O 1
ATOM 885 N N . ILE A 1 106 ? 7.369 13.831 -9.291 1.00 88.06 106 ILE A N 1
ATOM 886 C CA . ILE A 1 106 ? 8.698 14.299 -8.862 1.00 88.06 106 ILE A CA 1
ATOM 887 C C . ILE A 1 106 ? 9.759 13.193 -8.984 1.00 88.06 106 ILE A C 1
ATOM 889 O O . ILE A 1 106 ? 10.958 13.481 -8.998 1.00 88.06 106 ILE A O 1
ATOM 893 N N . GLY A 1 107 ? 9.344 11.928 -9.094 1.00 80.62 107 GLY A N 1
ATOM 894 C CA . GLY A 1 107 ? 10.245 10.785 -9.177 1.00 80.62 107 GLY A CA 1
ATOM 895 C C . GLY A 1 107 ? 11.282 10.946 -10.285 1.00 80.62 107 GLY A C 1
ATOM 896 O O . GLY A 1 107 ? 10.980 11.298 -11.427 1.00 80.62 107 GLY A O 1
ATOM 897 N N . ARG A 1 108 ? 12.543 10.676 -9.948 1.00 71.69 108 ARG A N 1
ATOM 898 C CA . ARG A 1 108 ? 13.613 10.664 -10.944 1.00 71.69 108 ARG A CA 1
ATOM 899 C C . ARG A 1 108 ? 13.526 9.388 -11.769 1.00 71.69 108 ARG A C 1
ATOM 901 O O . ARG A 1 108 ? 13.311 8.303 -11.235 1.00 71.69 108 ARG A O 1
ATOM 908 N N . ARG A 1 109 ? 13.750 9.516 -13.077 1.00 65.94 109 ARG A N 1
ATOM 909 C CA . ARG A 1 109 ? 13.885 8.374 -13.988 1.00 65.94 109 ARG A CA 1
ATOM 910 C C . ARG A 1 109 ? 15.220 7.690 -13.728 1.00 65.94 109 ARG A C 1
ATOM 912 O O . ARG A 1 109 ? 16.218 8.008 -14.367 1.00 65.94 109 ARG A O 1
ATOM 919 N N . ILE A 1 110 ? 15.250 6.797 -12.749 1.00 56.28 110 ILE A N 1
ATOM 920 C CA . ILE A 1 110 ? 16.412 5.949 -12.511 1.00 56.28 110 ILE A CA 1
ATOM 921 C C . ILE A 1 110 ? 16.266 4.752 -13.451 1.00 56.28 110 ILE A C 1
ATOM 923 O O . ILE A 1 110 ? 15.390 3.907 -13.279 1.00 56.28 110 ILE A O 1
ATOM 927 N N . PHE A 1 111 ? 17.087 4.722 -14.499 1.00 49.66 111 PHE A N 1
ATOM 928 C CA . PHE A 1 111 ? 17.223 3.544 -15.346 1.00 49.66 111 PHE A CA 1
ATOM 929 C C . PHE A 1 111 ? 18.132 2.552 -14.627 1.00 49.66 111 PHE A C 1
ATOM 931 O O . PHE A 1 111 ? 19.335 2.782 -14.520 1.00 49.66 111 PHE A O 1
ATOM 938 N N . ILE A 1 112 ? 17.564 1.452 -14.142 1.00 46.41 112 ILE A N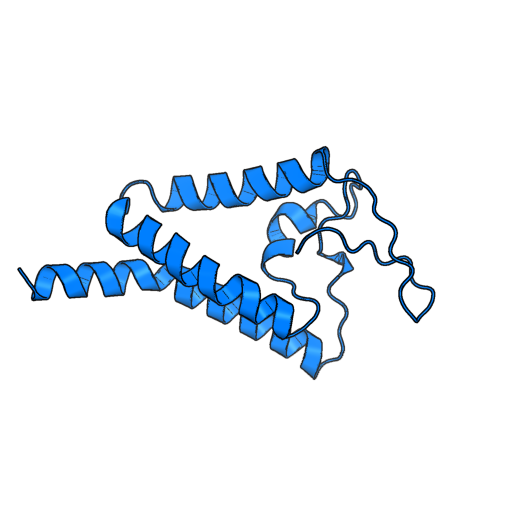 1
ATOM 939 C CA . ILE A 1 112 ? 18.347 0.289 -13.729 1.00 46.41 112 ILE A CA 1
ATOM 940 C C . ILE A 1 112 ? 18.324 -0.674 -14.917 1.00 46.41 112 ILE A C 1
ATOM 942 O O . ILE A 1 112 ? 17.265 -1.158 -15.313 1.00 46.41 112 ILE A O 1
ATOM 946 N N . LEU A 1 113 ? 19.483 -0.911 -15.535 1.00 40.06 113 LEU A N 1
ATOM 947 C CA . LEU A 1 113 ? 19.644 -1.952 -16.552 1.00 40.06 113 LEU A CA 1
ATOM 948 C C . LEU A 1 113 ? 19.408 -3.314 -15.880 1.00 40.06 113 LEU A C 1
ATOM 950 O O . LEU A 1 113 ? 20.258 -3.797 -15.137 1.00 40.06 113 LEU A O 1
ATOM 954 N N . GLY A 1 114 ? 18.237 -3.916 -16.096 1.00 39.09 114 GLY A N 1
ATOM 955 C CA . GLY A 1 114 ? 17.947 -5.270 -15.627 1.00 39.09 114 GLY A CA 1
ATOM 956 C C . GLY A 1 114 ? 18.767 -6.321 -16.387 1.00 39.09 114 GLY A C 1
ATOM 957 O O . GLY A 1 114 ? 19.064 -6.147 -17.569 1.00 39.09 114 GLY A O 1
ATOM 958 N N . LEU A 1 115 ? 19.068 -7.451 -15.731 1.00 40.03 115 LEU A N 1
ATOM 959 C CA . LEU A 1 115 ? 19.869 -8.598 -16.219 1.00 40.03 115 LEU A CA 1
ATOM 960 C C . LEU A 1 115 ? 19.389 -9.251 -17.542 1.00 40.03 115 LEU A C 1
ATOM 962 O O . LEU A 1 115 ? 19.984 -10.227 -17.990 1.00 40.03 115 LEU A O 1
ATOM 966 N N . ARG A 1 116 ? 18.318 -8.754 -18.177 1.00 35.69 116 ARG A N 1
ATOM 967 C CA . ARG A 1 116 ? 17.726 -9.302 -19.412 1.00 35.69 116 ARG A CA 1
ATOM 968 C C . ARG A 1 116 ? 17.379 -8.243 -20.471 1.00 35.69 116 ARG A C 1
ATOM 970 O O . ARG A 1 116 ? 16.466 -8.453 -21.258 1.00 35.69 116 ARG A O 1
ATOM 977 N N . GLY A 1 117 ? 18.056 -7.092 -20.496 1.00 34.22 117 GLY A N 1
ATOM 978 C CA . GLY A 1 117 ? 17.927 -6.113 -21.593 1.00 34.22 117 GLY A CA 1
ATOM 979 C C . GLY A 1 117 ? 16.572 -5.394 -21.707 1.00 34.22 117 GLY A C 1
ATOM 980 O O . GLY A 1 117 ? 16.422 -4.503 -22.539 1.00 34.22 117 GLY A O 1
ATOM 981 N N . SER A 1 118 ? 15.595 -5.716 -20.860 1.00 39.81 118 SER A N 1
ATOM 982 C CA . SER A 1 118 ? 14.375 -4.936 -20.692 1.00 39.81 118 SER A CA 1
ATOM 983 C C . SER A 1 118 ? 14.678 -3.701 -19.845 1.00 39.81 118 SER A C 1
ATOM 985 O O . SER A 1 118 ? 15.158 -3.818 -18.715 1.00 39.81 118 SER A O 1
ATOM 987 N N . CYS A 1 119 ? 14.386 -2.509 -20.370 1.00 42.31 119 CYS A N 1
ATOM 988 C CA . CYS A 1 119 ? 14.407 -1.263 -19.606 1.00 42.31 119 CYS A CA 1
ATOM 989 C C . CYS A 1 119 ? 13.256 -1.253 -18.588 1.00 42.31 119 CYS A C 1
ATOM 991 O O . CYS A 1 119 ? 12.248 -0.577 -18.776 1.00 42.31 119 CYS A O 1
ATOM 993 N N . THR A 1 120 ? 13.386 -2.015 -17.509 1.00 47.69 120 THR A N 1
ATOM 994 C CA . THR A 1 120 ? 12.494 -1.927 -16.356 1.00 47.69 120 THR A CA 1
ATOM 995 C C . THR A 1 120 ? 12.909 -0.717 -15.543 1.00 47.69 120 THR A C 1
ATOM 997 O O . THR A 1 120 ? 13.965 -0.714 -14.911 1.00 47.69 120 THR A O 1
ATOM 1000 N N . ALA A 1 121 ? 12.093 0.333 -15.555 1.00 44.28 121 ALA A N 1
ATOM 1001 C CA . ALA A 1 121 ? 12.221 1.336 -14.517 1.00 44.28 121 ALA A CA 1
ATOM 1002 C C . ALA A 1 121 ? 11.803 0.689 -13.206 1.00 44.28 121 ALA A C 1
ATOM 1004 O O . ALA A 1 121 ? 10.633 0.393 -12.993 1.00 44.28 121 ALA A O 1
ATOM 1005 N N . TRP A 1 122 ? 12.780 0.477 -12.342 1.00 45.44 122 TRP A N 1
ATOM 1006 C CA . TRP A 1 122 ? 12.532 0.333 -10.924 1.00 45.44 122 TRP A CA 1
ATOM 1007 C C . TRP A 1 122 ? 12.819 1.680 -10.267 1.00 45.44 122 TRP A C 1
ATOM 1009 O O . TRP A 1 122 ? 13.984 2.019 -10.049 1.00 45.44 122 TRP A O 1
ATOM 1019 N N . PRO A 1 123 ? 11.779 2.469 -9.967 1.00 43.41 123 PRO A N 1
ATOM 1020 C CA . PRO A 1 123 ? 11.883 3.391 -8.853 1.00 43.41 123 PRO A CA 1
ATOM 1021 C C . PRO A 1 123 ? 10.646 3.279 -7.953 1.00 43.41 123 PRO A C 1
ATOM 1023 O O . PRO A 1 123 ? 9.541 3.559 -8.403 1.00 43.41 123 PRO A O 1
ATOM 1026 N N . ALA A 1 124 ? 10.881 2.951 -6.676 1.00 37.66 124 ALA A N 1
ATOM 1027 C CA . ALA A 1 124 ? 9.886 2.829 -5.603 1.00 37.66 124 ALA A CA 1
ATOM 1028 C C . ALA A 1 124 ? 8.814 1.769 -5.921 1.00 37.66 124 ALA A C 1
ATOM 1030 O O . ALA A 1 124 ? 7.951 1.959 -6.767 1.00 37.66 124 ALA A O 1
ATOM 1031 N N . PHE A 1 125 ? 8.840 0.587 -5.332 1.00 41.41 125 PHE A N 1
ATOM 1032 C CA . PHE A 1 125 ? 8.969 0.298 -3.915 1.00 41.41 125 PHE A CA 1
ATOM 1033 C C . PHE A 1 125 ? 9.929 -0.884 -3.751 1.00 41.41 125 PHE A C 1
ATOM 1035 O O . PHE A 1 125 ? 9.900 -1.795 -4.618 1.00 41.41 125 PHE A O 1
#

Foldseek 3Di:
DVVVLVVLLVVLQPVLVVLLVLLVVQVCCCVVVVDDPLQCAADAPDPSNPNNLVCNVSDDDDPVRSVVCSVCSSVVSSVLCSPPVVCSVVVVVCCSNVVSVCCNHVPDQDQDCDPPRDRRRDDDD

pLDDT: mean 85.1, std 17.27, range [34.22, 97.69]

Organism: NCBI:txid1189621